Protein AF-A0A937V3H4-F1 (afdb_monomer)

Mean predicted aligned error: 6.27 Å

Solvent-accessible surface area (backbone atoms only — not comparable to full-atom values): 10003 Å² total; per-residue (Å²): 139,82,87,80,77,74,79,75,82,76,83,75,80,85,79,81,88,72,91,58,91,84,68,76,91,74,89,87,78,87,79,86,57,47,31,75,80,44,54,35,78,92,64,44,39,62,42,43,77,87,47,82,52,30,62,32,66,54,88,86,27,38,41,32,33,20,42,43,36,42,40,43,32,39,31,35,79,86,82,63,49,26,45,74,41,85,49,76,56,31,71,97,61,35,23,63,40,40,77,92,75,70,42,54,89,48,47,62,32,28,48,44,51,46,56,43,85,47,98,87,44,44,34,38,38,34,30,26,65,52,86,44,81,90,17,24,31,33,42,41,29,40,66,90,45,64,84,66,65,41,79,39,85,35,56,70,58,55,52,51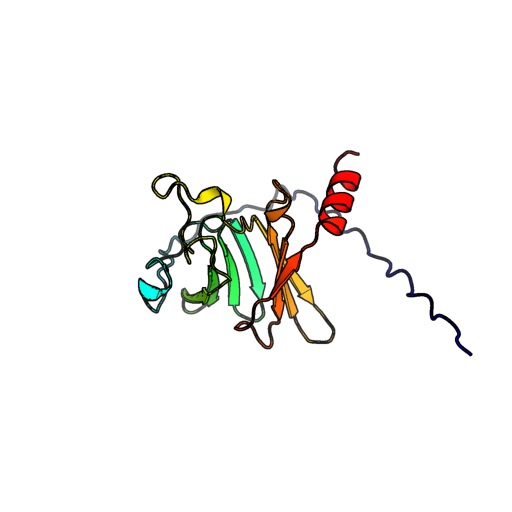,51,51,64,66,71,75,112

Sequence (167 aa):
MMGGKALSEATVSIIQAKRDPALKAIVQKRISLFYSQGADLSNDRPAHVRAGSSLSWLGDKLALVQDDANFLVFIDPDSLTVEAITLAAGEAGARQFDDLRGNKRFKLDLEACTTVPTPNGDLFLAFGSGSMAQREQILMVQASDPTTPTLKQASALYAQLRAYTSL

pLDDT: mean 90.67, std 13.51, range [36.31, 98.44]

Secondary structure (DSSP, 8-state):
-----PPP------------TT-----------B-TT--BGGGTB-SB---EEEEEEETTEEEEEESSBSEEEEE-TTT--EEEEE----GGG--B--TTTT-GGGS--EEEEEEEEETTEEEEEEEE--SSGGG-EEEEEETTEEEEEEEEE-HHHHHHHHHHH--

Foldseek 3Di:
DDDDDPDPPDPDDDDDDDDDPPDDDDCPDDDFAAAPVAADVVQQRHRGQDAWQEWEDQDQWIWTDGQFFQWIWTARPPVRHIHTQGHQAFPPSHGGHDVVVVRSVRTLRFHYWYWDADPQGIKIWTAFPVPDQSNQKIWIAHSVGNNDIDIDRHVVVVVVVVVVVVD

Radius of gyration: 18.27 Å; Cα contacts (8 Å, |Δi|>4): 299; chains: 1; bounding box: 48×49×46 Å

Nearest PDB structures (foldseek):
  6gc1-assembly4_D  TM=6.175E-01  e=5.758E-02  Homo sapiens
  6gc1-assembly3_C  TM=5.580E-01  e=8.521E-02  Homo sapiens
  6gc1-assembly2_B  TM=5.524E-01  e=9.531E-02  Homo sapiens
  7plb-assembly1_A  TM=3.915E-01  e=7.203E-02  Caulobacter vibrioides CB15
  8f5p-assembly1_E  TM=3.941E-01  e=6.089E-02  Leishmania tarentolae

Structure (mmCIF, N/CA/C/O backbone):
data_AF-A0A937V3H4-F1
#
_entry.id   AF-A0A937V3H4-F1
#
loop_
_atom_site.group_PDB
_atom_site.id
_atom_site.type_symbol
_atom_site.label_atom_id
_atom_site.label_alt_id
_atom_site.label_comp_id
_atom_site.label_asym_id
_atom_site.label_entity_id
_atom_site.label_seq_id
_atom_site.pdbx_PDB_ins_code
_atom_site.Cartn_x
_atom_site.Cartn_y
_atom_site.Cartn_z
_atom_site.occupancy
_atom_site.B_iso_or_equiv
_atom_site.auth_seq_id
_atom_site.auth_comp_id
_atom_site.auth_asym_id
_atom_site.auth_atom_id
_atom_site.pdbx_PDB_model_num
ATOM 1 N N . MET A 1 1 ? 30.316 33.697 11.498 1.00 40.19 1 MET A N 1
ATOM 2 C CA . MET A 1 1 ? 29.225 33.104 10.685 1.00 40.19 1 MET A CA 1
ATOM 3 C C . MET A 1 1 ? 29.797 31.854 10.030 1.00 40.19 1 MET A C 1
ATOM 5 O O . MET A 1 1 ? 30.861 31.984 9.458 1.00 40.19 1 MET A O 1
ATOM 9 N N . MET A 1 2 ? 29.270 30.634 10.125 1.00 38.22 2 MET A N 1
ATOM 10 C CA . MET A 1 2 ? 27.972 30.114 10.561 1.00 38.22 2 MET A CA 1
ATOM 11 C C . MET A 1 2 ? 28.181 29.025 11.628 1.00 38.22 2 MET A C 1
ATOM 13 O O . MET A 1 2 ? 29.031 28.156 11.463 1.00 38.22 2 MET A O 1
ATOM 17 N N . GLY A 1 3 ? 27.409 29.073 12.716 1.00 36.31 3 GLY A N 1
ATOM 18 C CA . GLY A 1 3 ? 27.343 27.986 13.691 1.00 36.31 3 GLY A CA 1
ATOM 19 C C . GLY A 1 3 ? 26.441 26.877 13.160 1.00 36.31 3 GLY A C 1
ATOM 20 O O . GLY A 1 3 ? 25.245 27.097 12.976 1.00 36.31 3 GLY A O 1
ATOM 21 N N . GLY A 1 4 ? 27.018 25.705 12.896 1.00 40.59 4 GLY A N 1
ATOM 22 C CA . GLY A 1 4 ? 26.261 24.492 12.605 1.00 40.59 4 GLY A CA 1
ATOM 23 C C . GLY A 1 4 ? 25.463 24.093 13.841 1.00 40.59 4 GLY A C 1
ATOM 24 O O . GLY A 1 4 ? 26.035 23.758 14.876 1.00 40.59 4 GLY A O 1
ATOM 25 N N . LYS A 1 5 ? 24.135 24.169 13.754 1.00 43.88 5 LYS A N 1
ATOM 26 C CA . LYS A 1 5 ? 23.243 23.644 14.786 1.00 43.88 5 LYS A CA 1
ATOM 27 C C . LYS A 1 5 ? 23.326 22.120 14.699 1.00 43.88 5 LYS A C 1
ATOM 29 O O . LYS A 1 5 ? 22.840 21.541 13.730 1.00 43.88 5 LYS A O 1
ATOM 34 N N . ALA A 1 6 ? 23.991 21.491 15.665 1.00 45.09 6 ALA A N 1
ATOM 35 C CA . ALA A 1 6 ? 23.949 20.044 15.824 1.00 45.09 6 ALA A CA 1
ATOM 36 C C . ALA A 1 6 ? 22.478 19.621 15.933 1.00 45.09 6 ALA A C 1
ATOM 38 O O . ALA A 1 6 ? 21.734 20.161 16.757 1.00 45.09 6 ALA A O 1
ATOM 39 N N . LEU A 1 7 ? 22.047 18.711 15.060 1.00 46.38 7 LEU A N 1
ATOM 40 C CA . LEU A 1 7 ? 20.763 18.040 15.211 1.00 46.38 7 LEU A CA 1
ATOM 41 C C . LEU A 1 7 ? 20.831 17.291 16.544 1.00 46.38 7 LEU A C 1
ATOM 43 O O . LEU A 1 7 ? 21.713 16.456 16.730 1.00 46.38 7 LEU A O 1
ATOM 47 N N . SER A 1 8 ? 19.964 17.646 17.491 1.00 50.56 8 SER A N 1
ATOM 48 C CA . SER A 1 8 ? 19.846 16.919 18.752 1.00 50.56 8 SER A CA 1
ATOM 49 C C . SER A 1 8 ? 19.525 15.462 18.438 1.00 50.56 8 SER A C 1
ATOM 51 O O . SER A 1 8 ? 18.559 15.208 17.714 1.00 50.56 8 SER A O 1
ATOM 53 N N . GLU A 1 9 ? 20.309 14.525 18.970 1.00 55.75 9 GLU A N 1
ATOM 54 C CA . GLU A 1 9 ? 19.984 13.101 18.914 1.00 55.75 9 GLU A CA 1
ATOM 55 C C . GLU A 1 9 ? 18.597 12.905 19.526 1.00 55.75 9 GLU A C 1
ATOM 57 O O . GLU A 1 9 ? 18.388 13.109 20.723 1.00 55.75 9 GLU A O 1
ATOM 62 N N . ALA A 1 10 ? 17.617 12.582 18.685 1.00 60.78 10 ALA A N 1
ATOM 63 C CA . ALA A 1 10 ? 16.308 12.196 19.167 1.00 60.78 10 ALA A CA 1
ATOM 64 C C . ALA A 1 10 ? 16.479 10.872 19.912 1.00 60.78 10 ALA A C 1
ATOM 66 O O . ALA A 1 10 ? 16.825 9.853 19.313 1.00 60.78 10 ALA A O 1
ATOM 67 N N . THR A 1 11 ? 16.264 10.884 21.224 1.00 55.00 11 THR A N 1
ATOM 68 C CA . THR A 1 11 ? 16.245 9.668 22.032 1.00 55.00 11 THR A CA 1
ATOM 69 C C . THR A 1 11 ? 15.012 8.864 21.638 1.00 55.00 11 THR A C 1
ATOM 71 O O . THR A 1 11 ? 13.890 9.179 22.033 1.00 55.00 11 THR A O 1
ATOM 74 N N . VAL A 1 12 ? 15.204 7.839 20.811 1.00 63.09 12 VAL A N 1
ATOM 75 C CA . VAL A 1 12 ? 14.138 6.899 20.463 1.00 63.09 12 VAL A CA 1
ATOM 76 C C . VAL A 1 12 ? 14.049 5.868 21.581 1.00 63.09 12 VAL A C 1
ATOM 78 O O . VAL A 1 12 ? 14.953 5.054 21.762 1.00 63.09 12 VAL A O 1
ATOM 81 N N . SER A 1 13 ? 12.961 5.899 22.348 1.00 69.31 13 SER A N 1
ATOM 82 C CA . SER A 1 13 ? 12.664 4.837 23.309 1.00 69.31 13 SER A CA 1
ATOM 83 C C . SER A 1 13 ? 12.430 3.531 22.556 1.00 69.31 13 SER A C 1
ATOM 85 O O . SER A 1 13 ? 11.504 3.430 21.751 1.00 69.31 13 SER A O 1
ATOM 87 N N . ILE A 1 14 ? 13.255 2.519 22.825 1.00 74.69 14 ILE A N 1
ATOM 88 C CA . ILE A 1 14 ? 13.049 1.181 22.269 1.00 74.69 14 ILE A CA 1
ATOM 89 C C . ILE A 1 14 ? 11.807 0.582 22.931 1.00 74.69 14 ILE A C 1
ATOM 91 O O . ILE A 1 14 ? 11.793 0.305 24.130 1.00 74.69 14 ILE A O 1
ATOM 95 N N . ILE A 1 15 ? 10.760 0.371 22.137 1.00 79.69 15 ILE A N 1
ATOM 96 C CA . ILE A 1 15 ? 9.568 -0.358 22.565 1.00 79.69 15 ILE A CA 1
ATOM 97 C C . ILE A 1 15 ? 9.817 -1.838 22.298 1.00 79.69 15 ILE A C 1
ATOM 99 O O . ILE A 1 15 ? 9.935 -2.262 21.150 1.00 79.69 15 ILE A O 1
ATOM 103 N N . GLN A 1 16 ? 9.875 -2.639 23.360 1.00 81.00 16 GLN A N 1
ATOM 104 C CA . GLN A 1 16 ? 9.944 -4.089 23.233 1.00 81.00 16 GLN A CA 1
ATOM 105 C C . GLN A 1 16 ? 8.532 -4.677 23.273 1.00 81.00 16 GLN A C 1
ATOM 107 O O . GLN A 1 16 ? 7.922 -4.793 24.338 1.00 81.00 16 GLN A O 1
ATOM 112 N N . ALA A 1 17 ? 8.020 -5.080 22.111 1.00 85.50 17 ALA A N 1
ATOM 113 C CA . ALA A 1 17 ? 6.801 -5.873 22.042 1.00 85.50 17 ALA A CA 1
ATOM 114 C C . ALA A 1 17 ? 7.046 -7.262 22.659 1.00 85.50 17 ALA A C 1
ATOM 116 O O . ALA A 1 17 ? 8.060 -7.909 22.390 1.00 85.50 17 ALA A O 1
ATOM 117 N N . LYS A 1 18 ? 6.114 -7.732 23.493 1.00 89.19 18 LYS A N 1
ATOM 118 C CA . LYS A 1 18 ? 6.135 -9.080 24.076 1.00 89.19 18 LYS A CA 1
ATOM 119 C C . LYS A 1 18 ? 4.881 -9.829 23.651 1.00 89.19 18 LYS A C 1
ATOM 121 O O . LYS A 1 18 ? 3.805 -9.241 23.576 1.00 89.19 18 LYS A O 1
ATOM 126 N N . ARG A 1 19 ? 5.018 -11.131 23.387 1.00 88.75 19 ARG A N 1
ATOM 127 C CA . ARG A 1 19 ? 3.866 -11.994 23.114 1.00 88.75 19 ARG A CA 1
ATOM 128 C C . ARG A 1 19 ? 3.019 -12.100 24.376 1.00 88.75 19 ARG A C 1
ATOM 130 O O . ARG A 1 19 ? 3.489 -12.624 25.382 1.00 88.75 19 ARG A O 1
ATOM 137 N N . ASP A 1 20 ? 1.774 -11.662 24.286 1.00 94.12 20 ASP A N 1
ATOM 138 C CA . ASP A 1 20 ? 0.768 -11.925 25.305 1.00 94.12 20 ASP A CA 1
ATOM 139 C C . ASP A 1 20 ? 0.006 -13.214 24.934 1.00 94.12 20 ASP A C 1
ATOM 141 O O . ASP A 1 20 ? -0.671 -13.244 23.901 1.00 94.12 20 ASP A O 1
ATOM 145 N N . PRO A 1 21 ? 0.121 -14.305 25.717 1.00 93.94 21 PRO A N 1
ATOM 146 C CA . PRO A 1 21 ? -0.578 -15.556 25.431 1.00 93.94 21 PRO A CA 1
ATOM 147 C C . PRO A 1 21 ? -2.105 -15.455 25.582 1.00 93.94 21 PRO A C 1
ATOM 149 O O . PRO A 1 21 ? -2.811 -16.353 25.119 1.00 93.94 21 PRO A O 1
ATOM 152 N N . ALA A 1 22 ? -2.626 -14.399 26.216 1.00 94.50 22 ALA A N 1
ATOM 153 C CA . ALA A 1 22 ? -4.059 -14.160 26.343 1.00 94.50 22 ALA A CA 1
ATOM 154 C C . ALA A 1 22 ? -4.672 -13.534 25.080 1.00 94.50 22 ALA A C 1
ATOM 156 O O . ALA A 1 22 ? -5.874 -13.694 24.849 1.00 94.50 22 ALA A O 1
ATOM 157 N N . LEU A 1 23 ? -3.871 -12.866 24.239 1.00 94.38 23 LEU A N 1
ATOM 158 C CA . LEU A 1 23 ? -4.350 -12.297 22.982 1.00 94.38 23 LEU A CA 1
ATOM 159 C C . LEU A 1 23 ? -4.657 -13.402 21.969 1.00 94.38 23 LEU A C 1
ATOM 161 O O . LEU A 1 23 ? -3.830 -14.267 21.670 1.00 94.38 23 LEU A O 1
ATOM 165 N N . LYS A 1 24 ? -5.865 -13.347 21.406 1.00 93.50 24 LYS A N 1
ATOM 166 C CA . LYS A 1 24 ? -6.341 -14.276 20.380 1.00 93.50 24 LYS A CA 1
ATOM 167 C C . LYS A 1 24 ? -6.872 -13.490 19.192 1.00 93.50 24 LYS A C 1
ATOM 169 O O . LYS A 1 24 ? -7.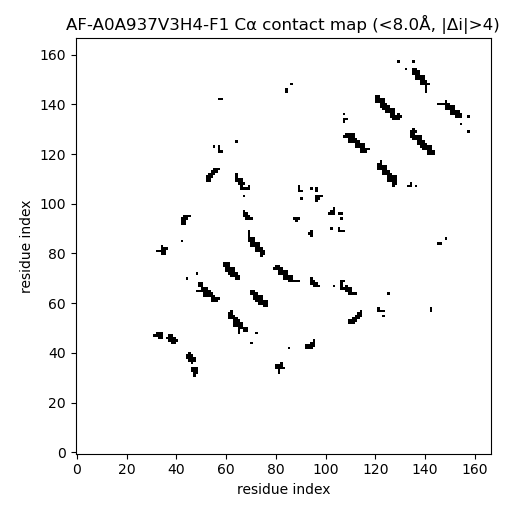701 -12.601 19.361 1.00 93.50 24 LYS A O 1
ATOM 174 N N . ALA A 1 25 ? -6.438 -13.864 17.994 1.00 91.06 25 ALA A N 1
ATOM 175 C CA . ALA A 1 25 ? -7.062 -13.422 16.756 1.00 91.06 25 ALA A CA 1
ATOM 176 C C . ALA A 1 25 ? -8.142 -14.437 16.366 1.00 91.06 25 ALA A C 1
ATOM 178 O O . ALA A 1 25 ? -7.856 -15.625 16.213 1.00 91.06 25 ALA A O 1
ATOM 179 N N . ILE A 1 26 ? -9.382 -13.976 16.219 1.00 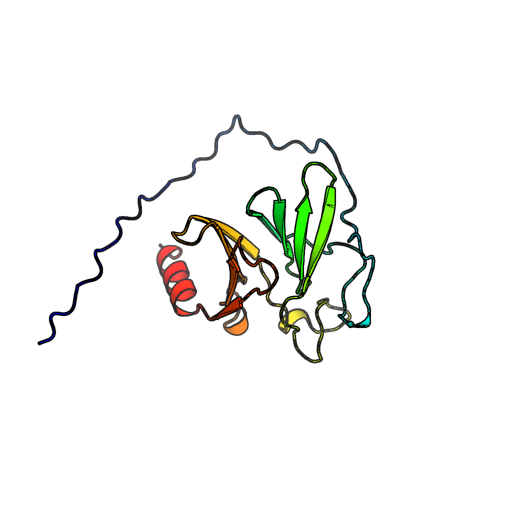94.69 26 ILE A N 1
ATOM 180 C CA . ILE A 1 26 ? -10.500 -14.786 15.731 1.00 94.69 26 ILE A CA 1
ATOM 181 C C . ILE A 1 26 ? -11.081 -14.135 14.482 1.00 94.69 26 ILE A C 1
ATOM 183 O O . ILE A 1 26 ? -11.275 -12.923 14.428 1.00 94.69 26 ILE A O 1
ATOM 187 N N . VAL A 1 27 ? -11.369 -14.944 13.464 1.00 94.31 27 VAL A N 1
ATOM 188 C CA . VAL A 1 27 ? -12.044 -14.454 12.262 1.00 94.31 27 VAL A CA 1
ATOM 189 C C . VAL A 1 27 ? -13.527 -14.308 12.579 1.00 94.31 27 VAL A C 1
ATOM 191 O O . VAL A 1 27 ? -14.227 -15.307 12.711 1.00 94.31 27 VAL A O 1
ATOM 194 N N . GLN A 1 28 ? -14.003 -13.070 12.700 1.00 93.88 28 GLN A N 1
ATOM 195 C CA . GLN A 1 28 ? -15.421 -12.789 12.951 1.00 93.88 28 GLN A CA 1
ATOM 196 C C . GLN A 1 28 ? -16.245 -12.713 11.663 1.00 93.88 28 GLN A C 1
ATOM 198 O O . GLN A 1 28 ? -17.406 -13.111 11.638 1.00 93.88 28 GLN A O 1
ATOM 203 N N . LYS A 1 29 ? -15.649 -12.203 10.582 1.00 91.25 29 LYS A N 1
ATOM 204 C CA . LYS A 1 29 ? -16.317 -11.987 9.297 1.00 91.25 29 LYS A CA 1
ATOM 205 C C . LYS A 1 29 ? -15.307 -12.105 8.159 1.00 91.25 29 LYS A C 1
ATOM 207 O O . LYS A 1 29 ? -14.126 -11.821 8.341 1.00 91.25 29 LYS A O 1
ATOM 212 N N . ARG A 1 30 ? -15.778 -12.529 6.986 1.00 93.75 30 ARG A N 1
ATOM 213 C CA . ARG A 1 30 ? -15.019 -12.526 5.728 1.00 93.75 30 ARG A CA 1
ATOM 214 C C . ARG A 1 30 ? -15.822 -11.773 4.685 1.00 93.75 30 ARG A C 1
ATOM 216 O O . ARG A 1 30 ? -17.022 -12.002 4.560 1.00 93.75 30 ARG A O 1
ATOM 223 N N . ILE A 1 31 ? -15.164 -10.866 3.978 1.00 92.12 31 ILE A N 1
ATOM 224 C CA . ILE A 1 31 ? -15.791 -9.980 2.999 1.00 92.12 31 ILE A CA 1
ATOM 225 C C . ILE A 1 31 ? -14.853 -9.885 1.809 1.00 92.12 31 ILE A C 1
ATOM 227 O O . ILE A 1 31 ? -13.638 -9.802 1.984 1.00 92.12 31 ILE A O 1
ATOM 231 N N . SER A 1 32 ? -15.416 -9.919 0.609 1.00 94.94 32 SER A N 1
ATOM 232 C CA . SER A 1 32 ? -14.655 -9.677 -0.609 1.00 94.94 32 SER A C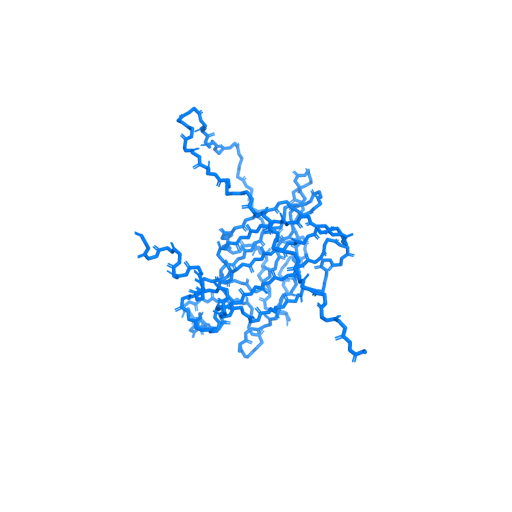A 1
ATOM 233 C C . SER A 1 32 ? -14.337 -8.189 -0.733 1.00 94.94 32 SER A C 1
ATOM 235 O O . SER A 1 32 ? -15.244 -7.361 -0.726 1.00 94.94 32 SER A O 1
ATOM 237 N N . LEU A 1 33 ? -13.055 -7.855 -0.877 1.00 96.50 33 LEU A N 1
ATOM 238 C CA . LEU A 1 33 ? -12.582 -6.479 -1.033 1.00 96.50 33 LEU A CA 1
ATOM 239 C C . LEU A 1 33 ? -12.609 -6.061 -2.512 1.00 96.50 33 LEU A C 1
ATOM 241 O O . LEU A 1 33 ? -11.568 -5.932 -3.159 1.00 96.50 33 LEU A O 1
ATOM 245 N N . PHE A 1 34 ? -13.811 -5.904 -3.066 1.00 98.19 34 PHE A N 1
ATOM 246 C CA . PHE A 1 34 ? -13.996 -5.339 -4.404 1.00 98.19 34 PHE A CA 1
ATOM 247 C C . PHE A 1 34 ? -13.823 -3.827 -4.364 1.00 98.19 34 PHE A C 1
ATOM 249 O O . PHE A 1 34 ? -14.427 -3.165 -3.525 1.00 98.19 34 PHE A O 1
ATOM 256 N N . TYR A 1 35 ? -13.045 -3.281 -5.297 1.00 98.12 35 TYR A N 1
ATOM 257 C CA . TYR A 1 35 ? -12.960 -1.835 -5.446 1.00 98.12 35 TYR A CA 1
ATOM 258 C C . TYR A 1 35 ? -14.315 -1.279 -5.868 1.00 98.12 35 TYR A C 1
ATOM 260 O O . TYR A 1 35 ? -14.959 -1.804 -6.778 1.00 98.12 35 TYR A O 1
ATOM 268 N N . SER A 1 36 ? -14.702 -0.165 -5.262 1.00 97.19 36 SER A N 1
ATOM 269 C CA . SER A 1 36 ? -15.989 0.491 -5.508 1.00 97.19 36 SER A CA 1
ATOM 270 C C . SER A 1 36 ? -16.141 0.935 -6.966 1.00 97.19 36 SER A C 1
ATOM 272 O O . SER A 1 36 ? -17.239 0.959 -7.510 1.00 97.19 36 SER A O 1
ATOM 274 N N . GLN A 1 37 ? -15.019 1.231 -7.626 1.00 95.31 37 GLN A N 1
ATOM 275 C CA . GLN A 1 37 ? -14.948 1.628 -9.031 1.00 95.31 37 GLN A CA 1
ATOM 276 C C . GLN A 1 37 ? -14.852 0.429 -9.999 1.00 95.31 37 GLN A C 1
ATOM 278 O O . GLN A 1 37 ? -14.650 0.631 -11.193 1.00 95.31 37 GLN A O 1
ATOM 283 N N . GLY A 1 38 ? -14.930 -0.819 -9.518 1.00 97.50 38 GLY A N 1
ATOM 284 C CA . GLY A 1 38 ? -14.744 -2.017 -10.346 1.00 97.50 38 GLY A CA 1
ATOM 285 C C . GLY A 1 38 ? -13.323 -2.138 -10.905 1.00 97.50 38 GLY A C 1
ATOM 286 O O . GLY A 1 38 ? -12.396 -1.547 -10.361 1.00 97.50 38 GLY A O 1
ATOM 287 N N . ALA A 1 39 ? -13.125 -2.913 -11.975 1.00 97.94 39 ALA A N 1
ATOM 288 C CA . ALA A 1 39 ? -11.833 -2.990 -12.670 1.00 97.94 39 ALA A CA 1
ATOM 289 C C . ALA A 1 39 ? -11.568 -1.738 -13.521 1.00 97.94 39 ALA A C 1
ATOM 291 O O . ALA A 1 39 ? -12.501 -1.105 -14.006 1.00 97.94 39 ALA A O 1
ATOM 292 N N . ASP A 1 40 ? -10.295 -1.429 -13.765 1.00 97.69 40 ASP A N 1
ATOM 293 C CA . ASP A 1 40 ? -9.884 -0.399 -14.721 1.00 97.69 40 ASP A CA 1
ATOM 294 C C . ASP A 1 40 ? -8.726 -0.913 -15.580 1.00 97.69 40 ASP A C 1
ATOM 296 O O . ASP A 1 40 ? -7.563 -0.913 -15.175 1.00 97.69 40 ASP A O 1
ATOM 300 N N . LEU A 1 41 ? -9.068 -1.352 -16.792 1.00 96.00 41 LEU A N 1
ATOM 301 C CA . LEU A 1 41 ? -8.114 -1.905 -17.751 1.00 96.00 41 LEU A CA 1
ATOM 302 C C . LEU A 1 41 ? -7.094 -0.866 -18.228 1.00 96.00 41 LEU A C 1
ATOM 304 O O . LEU A 1 41 ? -5.966 -1.237 -18.534 1.00 96.00 41 LEU A O 1
ATOM 308 N N . SER A 1 42 ? -7.458 0.421 -18.264 1.00 95.81 42 SER A N 1
ATOM 309 C CA . SER A 1 42 ? -6.558 1.480 -18.739 1.00 95.81 42 SER A CA 1
ATOM 310 C C . SER A 1 42 ? -5.394 1.732 -17.778 1.00 95.81 42 SER A C 1
ATOM 312 O O . SER A 1 42 ? -4.310 2.122 -18.203 1.00 95.81 42 SER A O 1
ATOM 314 N N . ASN A 1 43 ? -5.601 1.440 -16.491 1.00 96.06 43 ASN A N 1
ATOM 315 C CA . ASN A 1 43 ? -4.588 1.546 -15.444 1.00 96.06 43 ASN A CA 1
ATOM 316 C C . ASN A 1 43 ? -4.020 0.191 -14.998 1.00 96.06 43 ASN A C 1
ATOM 318 O O . ASN A 1 43 ? -3.235 0.160 -14.048 1.00 96.06 43 ASN A O 1
ATOM 322 N N . ASP A 1 44 ? -4.398 -0.912 -15.657 1.00 97.38 44 ASP A N 1
ATOM 323 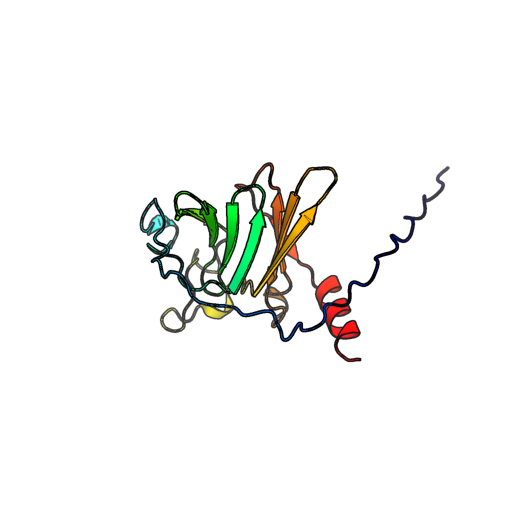C CA . ASP A 1 44 ? -4.079 -2.283 -15.236 1.00 97.38 44 ASP A CA 1
ATOM 324 C C . ASP A 1 44 ? -4.524 -2.566 -13.785 1.00 97.38 44 ASP A C 1
ATOM 326 O O . ASP A 1 44 ? -3.835 -3.251 -13.030 1.00 97.38 44 ASP A O 1
ATOM 330 N N . ARG A 1 45 ? -5.684 -2.032 -13.372 1.00 97.25 45 ARG A N 1
ATOM 331 C CA . ARG A 1 45 ? -6.271 -2.254 -12.043 1.00 97.25 45 ARG A CA 1
ATOM 332 C C . ARG A 1 45 ? -7.281 -3.409 -12.072 1.00 97.25 45 ARG A C 1
ATOM 334 O O . ARG A 1 45 ? -8.243 -3.352 -12.845 1.00 97.25 45 ARG A O 1
ATOM 341 N N . PRO A 1 46 ? -7.126 -4.434 -11.215 1.00 97.00 46 PRO A N 1
ATOM 342 C CA . PRO A 1 46 ? -8.100 -5.519 -11.090 1.00 97.00 46 PRO A CA 1
ATOM 343 C C . PRO A 1 46 ? -9.401 -5.025 -10.437 1.00 97.00 46 PRO A C 1
ATOM 345 O O . PRO A 1 46 ? -9.458 -3.926 -9.893 1.00 97.00 46 PRO A O 1
ATOM 348 N N . ALA A 1 47 ? -10.460 -5.842 -10.457 1.00 97.88 47 ALA A N 1
ATOM 349 C CA . ALA A 1 47 ? -11.735 -5.499 -9.809 1.00 97.88 47 ALA A CA 1
ATOM 350 C C . ALA A 1 47 ? -11.690 -5.558 -8.269 1.00 97.88 47 ALA A C 1
ATOM 352 O O . ALA A 1 47 ? -12.578 -5.027 -7.608 1.00 97.88 47 ALA A O 1
ATOM 353 N N . HIS A 1 48 ? -10.694 -6.232 -7.697 1.00 97.44 48 HIS A N 1
ATOM 354 C CA . HIS A 1 48 ? -10.572 -6.486 -6.263 1.00 97.44 48 HIS A CA 1
ATOM 355 C C . HIS A 1 48 ? -9.116 -6.419 -5.809 1.00 97.44 48 HIS A C 1
ATOM 357 O O . HIS A 1 48 ? -8.202 -6.573 -6.621 1.00 97.44 48 HIS A O 1
ATOM 363 N N . VAL A 1 49 ? -8.927 -6.229 -4.504 1.00 97.25 49 VAL A N 1
ATOM 364 C CA . VAL A 1 49 ? -7.632 -6.365 -3.822 1.00 97.25 49 VAL A CA 1
ATOM 365 C C . VAL A 1 49 ? -7.107 -7.783 -4.031 1.00 97.25 49 VAL A C 1
ATOM 367 O O . VAL A 1 49 ? -7.811 -8.741 -3.714 1.00 97.25 49 VAL A O 1
ATOM 370 N N . ARG A 1 50 ? -5.893 -7.926 -4.564 1.00 94.44 50 ARG A N 1
ATOM 371 C CA . ARG A 1 50 ? -5.338 -9.229 -4.961 1.00 94.44 50 ARG A CA 1
ATOM 372 C C . ARG A 1 50 ? -4.634 -9.942 -3.812 1.00 94.44 50 ARG A C 1
ATOM 374 O O . ARG A 1 50 ? -4.945 -11.099 -3.537 1.00 94.44 50 ARG A O 1
ATOM 381 N N . ALA A 1 51 ? -3.748 -9.240 -3.113 1.00 91.25 51 ALA A N 1
ATOM 382 C CA . ALA A 1 51 ? -2.990 -9.780 -1.992 1.00 91.25 51 ALA A CA 1
ATOM 383 C C . ALA A 1 51 ? -2.655 -8.663 -1.000 1.00 91.25 51 ALA A C 1
ATOM 385 O O . ALA A 1 51 ? -2.011 -7.694 -1.369 1.00 91.25 51 ALA A O 1
ATOM 386 N N . GLY A 1 52 ? -3.129 -8.757 0.246 1.00 90.62 52 GLY A N 1
ATOM 387 C CA . GLY A 1 52 ? -2.841 -7.760 1.281 1.00 90.62 52 GLY A CA 1
ATOM 388 C C . GLY A 1 52 ? -1.655 -8.175 2.144 1.00 90.62 52 GLY A C 1
ATOM 389 O O . GLY A 1 52 ? -1.784 -9.123 2.917 1.00 90.62 52 GLY A O 1
ATOM 390 N N . SER A 1 53 ? -0.538 -7.457 2.040 1.00 94.56 53 SER A N 1
ATOM 391 C CA . SER A 1 53 ? 0.696 -7.782 2.772 1.00 94.56 53 SER A CA 1
ATOM 392 C C . SER A 1 53 ? 0.751 -7.133 4.150 1.00 94.56 53 SER A C 1
ATOM 394 O O . SER A 1 53 ? 1.167 -7.752 5.126 1.00 94.56 53 SER A O 1
ATOM 396 N N . SER A 1 54 ? 0.302 -5.881 4.257 1.00 96.62 54 SER A N 1
ATOM 397 C CA . SER A 1 54 ? 0.306 -5.131 5.514 1.00 96.62 54 SER A CA 1
ATOM 398 C C . SER A 1 54 ? -0.764 -4.040 5.498 1.00 96.62 54 SER A C 1
ATOM 400 O O . SER A 1 54 ? -1.185 -3.595 4.427 1.00 96.62 54 SER A O 1
ATOM 402 N N . LEU A 1 55 ? -1.227 -3.631 6.682 1.00 97.12 55 LEU A N 1
ATOM 403 C CA . LEU A 1 55 ? -2.214 -2.565 6.846 1.00 97.12 55 LEU A CA 1
ATOM 404 C C . LEU A 1 55 ? -1.953 -1.740 8.109 1.00 97.12 55 LEU A C 1
ATOM 406 O O . LEU A 1 55 ? -1.459 -2.261 9.109 1.00 97.12 55 LEU A O 1
ATOM 410 N N . SER A 1 56 ? -2.321 -0.463 8.067 1.00 97.81 56 SER A N 1
ATOM 411 C CA . SER A 1 56 ? -2.256 0.466 9.199 1.00 97.81 56 SER A CA 1
ATOM 412 C C . SER A 1 56 ? -3.398 1.478 9.114 1.00 97.81 56 SER A C 1
ATOM 414 O O . SER A 1 56 ? -3.929 1.738 8.035 1.00 97.81 56 SER A O 1
ATOM 416 N N . TRP A 1 57 ? -3.772 2.068 10.245 1.00 97.50 57 TRP A N 1
ATOM 417 C CA . TRP A 1 57 ? -4.702 3.196 10.273 1.00 97.50 57 TRP A CA 1
ATOM 418 C C . TRP A 1 57 ? -4.066 4.434 9.646 1.00 97.50 57 TRP A C 1
ATOM 420 O O . TRP A 1 57 ? -2.935 4.771 9.984 1.00 97.50 57 TRP A O 1
ATOM 430 N N . LEU A 1 58 ? -4.783 5.138 8.776 1.00 96.25 58 LEU A N 1
ATOM 431 C CA . LEU A 1 58 ? -4.432 6.480 8.316 1.00 96.25 58 LEU A CA 1
ATOM 432 C C . LEU A 1 58 ? -5.679 7.355 8.429 1.00 96.25 58 LEU A C 1
ATOM 434 O O . LEU A 1 58 ? -6.594 7.246 7.613 1.00 96.25 58 LEU A O 1
ATOM 438 N N . GLY A 1 59 ? -5.725 8.187 9.470 1.00 93.12 59 GLY A N 1
ATOM 439 C CA . GLY A 1 59 ? -6.966 8.844 9.868 1.00 93.12 59 GLY A CA 1
ATOM 440 C C . GLY A 1 59 ? -8.021 7.818 10.293 1.00 93.12 59 GLY A C 1
ATOM 441 O O . GLY A 1 59 ? -7.768 6.971 11.146 1.00 93.12 59 GLY A O 1
ATOM 442 N N . ASP A 1 60 ? -9.199 7.896 9.685 1.00 94.56 60 ASP A N 1
ATOM 443 C CA . ASP A 1 60 ? -10.366 7.043 9.932 1.00 94.56 60 ASP A CA 1
ATOM 444 C C . ASP A 1 60 ? -10.454 5.821 9.001 1.00 94.56 60 ASP A C 1
ATOM 446 O O . ASP A 1 60 ? -11.368 5.008 9.131 1.00 94.56 60 ASP A O 1
ATOM 450 N N . LYS A 1 61 ? -9.499 5.654 8.077 1.00 97.25 61 LYS A N 1
ATOM 451 C CA . LYS A 1 61 ? -9.456 4.533 7.130 1.00 97.25 61 LYS A CA 1
ATOM 452 C C . LYS A 1 61 ? -8.297 3.587 7.424 1.00 97.25 61 LYS A C 1
ATOM 454 O O . LYS A 1 61 ? -7.260 3.971 7.966 1.00 97.25 61 LYS A O 1
ATOM 459 N N . LEU A 1 62 ? -8.440 2.339 6.990 1.00 97.75 62 LEU A N 1
ATOM 460 C CA . LEU A 1 62 ? -7.33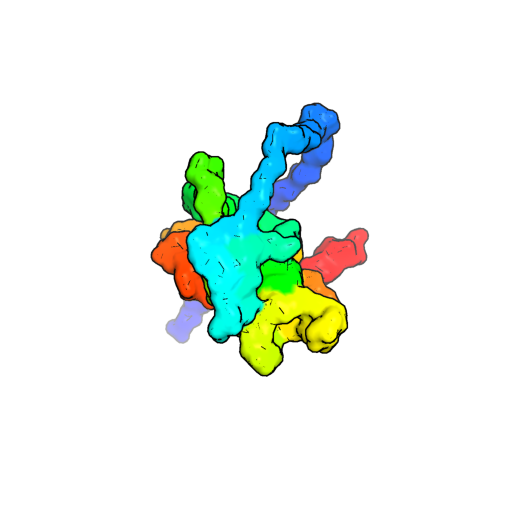1 1.393 6.909 1.00 97.75 62 LEU A CA 1
ATOM 461 C C . LEU A 1 62 ? -6.636 1.545 5.555 1.00 97.75 62 LEU A C 1
ATOM 463 O O . LEU A 1 62 ? -7.255 1.348 4.511 1.00 97.75 62 LEU A O 1
ATOM 467 N N . ALA A 1 63 ? -5.347 1.867 5.583 1.00 98.25 63 ALA A N 1
ATOM 468 C CA . ALA A 1 63 ? -4.466 1.851 4.427 1.00 98.25 63 ALA A CA 1
ATOM 469 C C . ALA A 1 63 ? -3.798 0.472 4.328 1.00 98.25 63 ALA A C 1
ATOM 471 O O . ALA A 1 63 ? -3.138 0.038 5.271 1.00 98.25 63 ALA A O 1
ATOM 472 N N . LEU A 1 64 ? -3.973 -0.217 3.202 1.00 98.06 64 LEU A N 1
ATOM 473 C CA . LEU A 1 64 ? -3.475 -1.568 2.948 1.00 98.06 64 LEU A CA 1
ATOM 474 C C . LEU A 1 64 ? -2.590 -1.584 1.703 1.00 98.06 64 LEU A C 1
ATOM 476 O O . LEU A 1 64 ? -2.969 -1.081 0.643 1.00 98.06 64 LEU A O 1
ATOM 480 N N . VAL A 1 65 ? -1.418 -2.201 1.824 1.00 97.69 65 VAL A N 1
ATOM 481 C CA . VAL A 1 65 ? -0.489 -2.413 0.707 1.00 97.69 65 VAL A CA 1
ATOM 482 C C . VAL A 1 65 ? -0.557 -3.836 0.183 1.00 97.69 65 VAL A C 1
ATOM 484 O O . VAL A 1 65 ? -0.915 -4.766 0.909 1.00 97.69 65 VAL A O 1
ATOM 487 N N . GLN A 1 66 ? -0.208 -3.978 -1.092 1.00 96.06 66 GLN A N 1
ATOM 488 C CA . GLN A 1 66 ? -0.228 -5.241 -1.813 1.00 96.06 66 GLN A CA 1
ATOM 489 C C . GLN A 1 66 ? 1.172 -5.573 -2.331 1.00 96.06 66 GLN A C 1
ATOM 491 O O . GLN A 1 66 ? 1.895 -4.678 -2.777 1.00 96.06 66 GLN A O 1
ATOM 496 N N . ASP A 1 67 ? 1.554 -6.849 -2.308 1.00 91.88 67 ASP A N 1
ATOM 497 C CA . ASP A 1 67 ? 2.838 -7.300 -2.852 1.00 91.88 67 ASP A CA 1
ATOM 498 C C . ASP A 1 67 ? 2.785 -7.501 -4.372 1.00 91.88 67 ASP A C 1
ATOM 500 O O . ASP A 1 67 ? 3.810 -7.385 -5.048 1.00 91.88 67 ASP A O 1
ATOM 504 N N . ASP A 1 68 ? 1.616 -7.827 -4.922 1.00 94.31 68 ASP A N 1
ATOM 505 C CA . ASP A 1 68 ? 1.426 -8.237 -6.314 1.00 94.31 68 ASP A CA 1
ATOM 506 C C . ASP A 1 68 ? 0.690 -7.197 -7.176 1.00 94.31 68 ASP A C 1
ATOM 508 O O . ASP A 1 68 ? 0.417 -7.448 -8.358 1.00 94.31 68 ASP A O 1
ATOM 512 N N . ALA A 1 69 ? 0.398 -6.019 -6.613 1.00 96.19 69 ALA A N 1
ATOM 513 C CA . ALA A 1 69 ? -0.218 -4.921 -7.339 1.00 96.19 69 ALA A CA 1
ATOM 514 C C . ALA A 1 69 ? 0.224 -3.529 -6.849 1.00 96.19 69 ALA A C 1
ATOM 516 O O . ALA A 1 69 ? 0.253 -3.246 -5.655 1.00 96.19 69 ALA A O 1
ATOM 517 N N . ASN A 1 70 ? 0.494 -2.611 -7.781 1.00 96.25 70 ASN A N 1
ATOM 518 C CA . ASN A 1 70 ? 0.919 -1.238 -7.481 1.00 96.25 70 ASN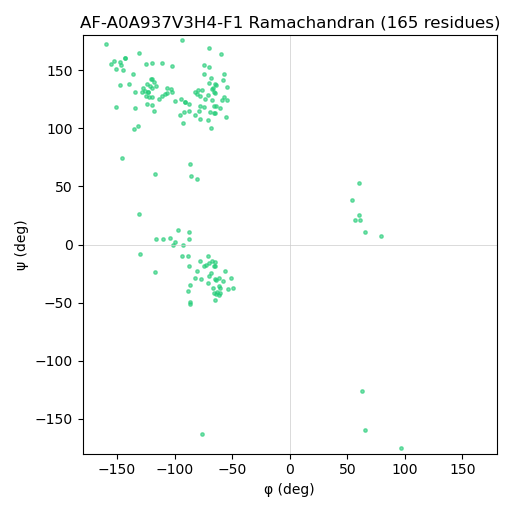 A CA 1
ATOM 519 C C . ASN A 1 70 ? -0.291 -0.309 -7.249 1.00 96.25 70 ASN A C 1
ATOM 521 O O . ASN A 1 70 ? -0.473 0.701 -7.934 1.00 96.25 70 ASN A O 1
ATOM 525 N N . PHE A 1 71 ? -1.113 -0.662 -6.258 1.00 97.19 71 PHE A N 1
ATOM 526 C CA . PHE A 1 71 ? -2.209 0.162 -5.745 1.00 97.19 71 PHE A CA 1
ATOM 527 C C . PHE A 1 71 ? -2.179 0.166 -4.218 1.00 97.19 71 PHE A C 1
ATOM 529 O O . PHE A 1 71 ? -2.130 -0.902 -3.604 1.00 97.19 71 PHE A O 1
ATOM 536 N N . LEU A 1 72 ? -2.258 1.356 -3.621 1.00 97.62 72 LEU A N 1
ATOM 537 C CA . LEU A 1 72 ? -2.559 1.507 -2.200 1.00 97.62 72 LEU A CA 1
ATOM 538 C C . LEU A 1 72 ? -4.073 1.422 -2.022 1.00 97.62 72 LEU A C 1
ATOM 540 O O . LEU A 1 72 ? -4.821 2.082 -2.741 1.00 97.62 72 LEU A O 1
ATOM 544 N N . VAL A 1 73 ? -4.519 0.606 -1.080 1.00 98.12 73 VAL A N 1
ATOM 545 C CA . VAL A 1 73 ? -5.936 0.361 -0.832 1.00 98.12 73 VAL A CA 1
ATOM 546 C C . VAL A 1 73 ? -6.374 1.145 0.393 1.00 98.12 73 VAL A C 1
ATOM 548 O O . VAL A 1 73 ? -5.735 1.049 1.435 1.00 98.12 73 VAL A O 1
ATOM 551 N N . PHE A 1 74 ? -7.479 1.873 0.284 1.00 98.00 74 PHE A N 1
ATOM 552 C CA . PHE A 1 74 ? -8.170 2.448 1.431 1.00 98.00 74 PHE A CA 1
ATOM 553 C C . PHE A 1 74 ? -9.457 1.683 1.696 1.00 98.00 74 PHE A C 1
ATOM 555 O O . PHE A 1 74 ? -10.248 1.460 0.780 1.00 98.00 74 PHE A O 1
ATOM 562 N N . ILE A 1 75 ? -9.654 1.288 2.949 1.00 97.88 75 ILE A N 1
ATOM 563 C CA . ILE A 1 75 ? -10.859 0.614 3.422 1.00 97.88 75 ILE A CA 1
ATOM 564 C C . ILE A 1 75 ? -11.484 1.491 4.500 1.00 97.88 75 ILE A C 1
ATOM 566 O O . ILE A 1 75 ? -10.854 1.771 5.521 1.00 97.88 75 ILE A O 1
ATOM 570 N N . ASP A 1 76 ? -12.721 1.912 4.270 1.00 97.06 76 ASP A N 1
ATOM 571 C CA . ASP A 1 76 ? -13.565 2.492 5.312 1.00 97.06 76 ASP A CA 1
ATOM 572 C C . ASP A 1 76 ? -14.051 1.352 6.232 1.00 97.06 76 ASP A C 1
ATOM 574 O O . ASP A 1 76 ? -14.698 0.422 5.744 1.00 97.06 76 ASP A O 1
ATOM 578 N N . PRO A 1 77 ? -13.723 1.356 7.535 1.00 95.12 77 PRO A N 1
ATOM 579 C CA . PRO A 1 77 ? -14.084 0.268 8.444 1.00 95.12 77 PRO A CA 1
ATOM 580 C C . PRO A 1 77 ? -15.594 0.166 8.716 1.00 95.12 77 PRO A C 1
ATOM 582 O O . PRO A 1 77 ? -16.066 -0.924 9.047 1.00 95.12 77 PRO A O 1
ATOM 585 N N . ASP A 1 78 ? -16.343 1.261 8.563 1.00 94.94 78 ASP A N 1
ATOM 586 C CA . ASP A 1 78 ? -17.770 1.335 8.875 1.00 94.94 78 ASP A CA 1
ATOM 587 C C . ASP A 1 78 ? -18.611 0.888 7.677 1.00 94.94 78 ASP A C 1
ATOM 589 O O . ASP A 1 78 ? -19.474 0.013 7.794 1.00 94.94 78 ASP A O 1
ATOM 593 N N . SER A 1 79 ? -18.342 1.462 6.500 1.00 95.94 79 SER A N 1
ATOM 594 C CA . SER A 1 79 ? -19.079 1.138 5.271 1.00 95.94 79 SER A CA 1
ATOM 595 C C . SER A 1 79 ? -18.501 -0.054 4.509 1.00 95.94 79 SER A C 1
ATOM 597 O O . SER A 1 79 ? -19.195 -0.649 3.682 1.00 95.94 79 SER A O 1
ATOM 599 N N . LEU A 1 80 ? -17.243 -0.415 4.788 1.00 94.56 80 LEU A N 1
ATOM 600 C CA . LEU A 1 80 ? -16.458 -1.418 4.058 1.00 94.56 80 LEU A CA 1
ATOM 601 C C . LEU A 1 80 ? -16.239 -1.061 2.582 1.00 94.56 80 LEU A C 1
ATOM 603 O O . LEU A 1 80 ? -15.938 -1.931 1.763 1.00 94.56 80 LEU A O 1
ATOM 607 N N . THR A 1 81 ? -16.367 0.225 2.253 1.00 97.44 81 THR A N 1
ATOM 608 C CA . THR A 1 81 ? -16.034 0.777 0.940 1.00 97.44 81 THR A CA 1
ATOM 609 C C . THR A 1 81 ? -14.536 0.633 0.702 1.00 97.44 81 THR A C 1
ATOM 611 O O . THR A 1 81 ? -13.726 1.003 1.553 1.00 97.44 81 THR A O 1
ATOM 614 N N . VAL A 1 82 ? -14.169 0.101 -0.466 1.00 98.19 82 VAL A N 1
ATOM 615 C CA . VAL A 1 82 ? -12.773 -0.117 -0.859 1.00 98.19 82 VAL A CA 1
ATOM 616 C C . VAL A 1 82 ? -12.429 0.789 -2.032 1.00 98.19 82 VAL A C 1
ATOM 618 O O . VAL A 1 82 ? -13.093 0.766 -3.072 1.00 98.19 82 VAL A O 1
ATOM 621 N N . GLU A 1 83 ? -11.373 1.573 -1.875 1.00 97.56 83 GLU A N 1
ATOM 622 C CA . GLU A 1 83 ? -10.871 2.520 -2.869 1.00 97.56 83 GLU A CA 1
ATOM 623 C C . GLU A 1 83 ? -9.396 2.237 -3.158 1.00 97.56 83 GLU A C 1
ATOM 625 O O . GLU A 1 83 ? -8.681 1.670 -2.331 1.00 97.56 83 GLU A O 1
ATOM 630 N N . ALA A 1 84 ? -8.935 2.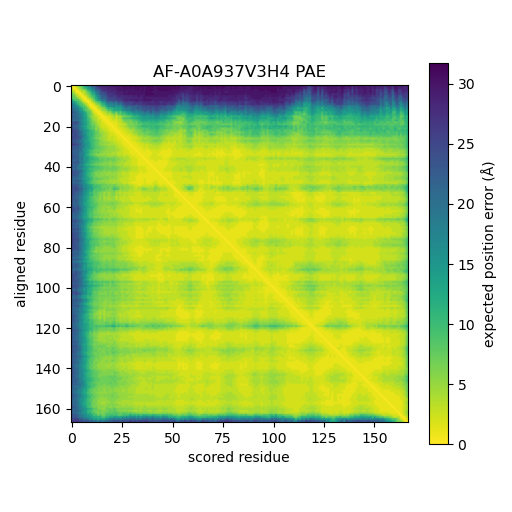624 -4.345 1.00 97.38 84 ALA A N 1
ATOM 631 C CA . ALA A 1 84 ? -7.546 2.464 -4.753 1.00 97.38 84 ALA A CA 1
ATOM 632 C C . ALA A 1 84 ? -6.915 3.819 -5.063 1.00 97.38 84 ALA A C 1
ATOM 634 O O . ALA A 1 84 ? -7.475 4.604 -5.828 1.00 97.38 84 ALA A O 1
ATOM 635 N N . ILE A 1 85 ? -5.705 4.038 -4.556 1.00 96.50 85 ILE A N 1
ATOM 636 C CA . ILE A 1 85 ? -4.786 5.050 -5.066 1.00 96.50 85 ILE A CA 1
ATOM 637 C C . ILE A 1 85 ? -3.774 4.360 -5.974 1.00 96.50 85 ILE A C 1
ATOM 639 O O . ILE A 1 85 ? -3.079 3.418 -5.580 1.00 96.50 85 ILE A O 1
ATOM 643 N N . THR A 1 86 ? -3.703 4.836 -7.212 1.00 96.12 86 THR A N 1
ATOM 644 C CA . THR A 1 86 ? -2.762 4.350 -8.219 1.00 96.12 86 THR A CA 1
ATOM 645 C C . THR A 1 86 ? -1.336 4.723 -7.830 1.00 96.12 86 THR A C 1
ATOM 647 O O . THR A 1 86 ? -1.027 5.898 -7.647 1.00 96.12 86 THR A O 1
ATOM 650 N N . LEU A 1 87 ? -0.449 3.730 -7.745 1.00 96.12 87 LEU A N 1
ATOM 651 C CA . LEU 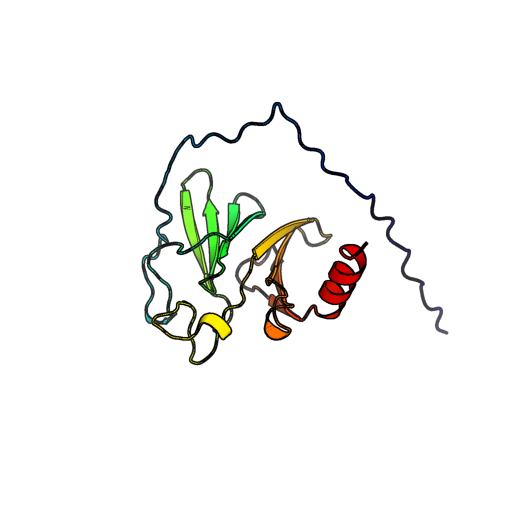A 1 87 ? 0.981 3.963 -7.545 1.00 96.12 87 LEU A CA 1
ATOM 652 C C . LEU A 1 87 ? 1.716 4.006 -8.893 1.00 96.12 87 LEU A C 1
ATOM 654 O O . LEU A 1 87 ? 1.135 3.787 -9.966 1.00 96.12 87 LEU A O 1
ATOM 658 N N . ALA A 1 88 ? 3.017 4.293 -8.847 1.00 92.69 88 ALA A N 1
ATOM 659 C CA . ALA A 1 88 ? 3.875 4.228 -10.023 1.00 92.69 88 ALA A CA 1
ATOM 660 C C . ALA A 1 88 ? 3.776 2.845 -10.691 1.00 92.69 88 ALA A C 1
ATOM 662 O O . ALA A 1 88 ? 3.782 1.811 -10.020 1.00 92.69 88 ALA A O 1
ATOM 663 N N . ALA A 1 89 ? 3.659 2.828 -12.016 1.00 94.44 89 ALA A N 1
ATOM 664 C CA . ALA A 1 89 ? 3.689 1.583 -12.768 1.00 94.44 89 ALA A CA 1
ATOM 665 C C . ALA A 1 89 ? 5.095 0.968 -12.758 1.00 94.44 89 ALA A C 1
ATOM 667 O O . ALA A 1 89 ? 6.094 1.682 -12.658 1.00 94.44 89 ALA A O 1
ATOM 668 N N . GLY A 1 90 ? 5.155 -0.354 -12.891 1.00 91.44 90 GLY A N 1
ATOM 669 C CA . GLY A 1 90 ? 6.373 -1.057 -13.271 1.00 91.44 90 GLY A CA 1
ATOM 670 C C . GLY A 1 90 ? 6.657 -0.922 -14.771 1.00 91.44 90 GLY A C 1
ATOM 671 O O . GLY A 1 90 ? 6.095 -0.075 -15.473 1.00 91.44 90 GLY A O 1
ATOM 672 N N . GLU A 1 91 ? 7.528 -1.792 -15.280 1.00 92.88 91 GLU A N 1
ATOM 673 C CA . GLU A 1 91 ? 7.871 -1.824 -16.704 1.00 92.88 91 GLU A CA 1
ATOM 674 C C . GLU A 1 91 ? 6.627 -2.025 -17.591 1.00 92.88 91 GLU A C 1
ATOM 676 O O . GLU A 1 91 ? 5.660 -2.684 -17.201 1.00 92.88 91 GLU A O 1
ATOM 681 N N . ALA A 1 92 ? 6.648 -1.423 -18.785 1.00 90.50 92 ALA A N 1
ATOM 682 C CA . ALA A 1 92 ? 5.554 -1.450 -19.761 1.00 90.50 92 ALA A CA 1
ATOM 683 C C . ALA A 1 92 ? 4.197 -0.924 -19.239 1.00 90.50 92 ALA A C 1
ATOM 685 O O . ALA A 1 92 ? 3.154 -1.231 -19.811 1.00 90.50 92 ALA A O 1
ATOM 686 N N . GLY A 1 93 ? 4.195 -0.126 -18.165 1.00 94.31 93 GLY A N 1
ATOM 687 C CA . GLY A 1 93 ? 2.967 0.424 -17.585 1.00 94.31 93 GLY A CA 1
ATOM 688 C C . GLY A 1 93 ? 2.190 -0.564 -16.707 1.00 94.31 93 GLY A C 1
ATOM 689 O O . GLY A 1 93 ? 1.087 -0.238 -16.270 1.00 94.31 93 GLY A O 1
ATOM 690 N N . ALA A 1 94 ? 2.755 -1.743 -16.421 1.00 96.69 94 ALA A N 1
ATOM 691 C CA . ALA A 1 94 ? 2.092 -2.773 -15.631 1.00 96.69 94 ALA A CA 1
ATOM 692 C C . ALA A 1 94 ? 1.927 -2.365 -14.160 1.00 96.69 94 ALA A C 1
ATOM 694 O O . ALA A 1 94 ? 2.815 -1.763 -13.550 1.00 96.69 94 ALA A O 1
ATOM 695 N N . ARG A 1 95 ? 0.797 -2.752 -13.571 1.00 97.12 95 ARG A N 1
ATOM 696 C CA . ARG A 1 95 ? 0.503 -2.602 -12.141 1.00 97.12 95 ARG A CA 1
ATOM 697 C C . ARG A 1 95 ? 0.002 -3.873 -11.487 1.00 97.12 95 ARG A C 1
ATOM 699 O O . ARG A 1 95 ? -0.098 -3.880 -10.270 1.00 97.12 95 ARG A O 1
ATOM 706 N N . GLN A 1 96 ? -0.276 -4.926 -12.245 1.00 97.12 96 GLN A N 1
ATOM 707 C CA . GLN A 1 96 ? -0.472 -6.274 -11.725 1.00 97.12 96 GLN A CA 1
ATOM 708 C C . GLN A 1 96 ? 0.731 -7.144 -12.069 1.00 97.12 96 GLN A C 1
ATOM 710 O O . GLN A 1 96 ? 1.214 -7.155 -13.210 1.00 97.12 96 GLN A O 1
ATOM 715 N N . PHE A 1 97 ? 1.188 -7.893 -11.071 1.00 95.88 97 PHE A N 1
ATOM 716 C CA . PHE A 1 97 ? 2.382 -8.710 -11.166 1.00 95.88 97 PHE A CA 1
ATOM 717 C C . PHE A 1 97 ? 2.079 -10.158 -10.809 1.00 95.88 97 PHE A C 1
ATOM 719 O O . PHE A 1 97 ? 1.497 -10.448 -9.765 1.00 95.88 97 PHE A O 1
ATOM 726 N N . ASP A 1 98 ? 2.466 -11.076 -11.688 1.00 94.88 98 ASP A N 1
ATOM 727 C CA . ASP A 1 98 ? 2.256 -12.511 -11.513 1.00 94.88 98 ASP A CA 1
ATOM 728 C C . ASP A 1 98 ? 3.221 -13.322 -12.398 1.00 94.88 98 ASP A C 1
ATOM 730 O O . ASP A 1 98 ? 3.994 -12.768 -13.188 1.00 94.88 98 ASP A O 1
ATOM 734 N N . ASP A 1 99 ? 3.227 -14.645 -12.211 1.00 93.69 99 ASP A N 1
ATOM 735 C CA . ASP A 1 99 ? 4.110 -15.545 -12.963 1.00 93.69 99 ASP A CA 1
ATOM 736 C C . ASP A 1 99 ? 3.693 -15.678 -14.430 1.00 93.69 99 ASP A C 1
ATOM 738 O O . ASP A 1 99 ? 4.558 -15.798 -15.294 1.00 93.69 99 ASP A O 1
ATOM 742 N N . LEU A 1 100 ? 2.391 -15.613 -14.726 1.00 94.44 100 LEU A N 1
ATOM 743 C CA . LEU A 1 100 ? 1.864 -15.762 -16.086 1.00 94.44 100 LEU A CA 1
ATOM 744 C C . LEU A 1 100 ? 2.306 -14.596 -16.977 1.00 94.44 100 LEU A C 1
ATOM 746 O O . LEU A 1 100 ? 2.641 -14.796 -18.142 1.00 94.44 100 LEU A O 1
ATOM 750 N N . ARG A 1 101 ? 2.362 -13.386 -16.415 1.00 94.12 101 ARG A N 1
ATOM 751 C CA . ARG A 1 101 ? 2.895 -12.180 -17.059 1.00 94.12 101 ARG A CA 1
ATOM 752 C C . ARG A 1 101 ? 4.425 -12.136 -17.071 1.00 94.12 101 ARG A C 1
ATOM 754 O O . ARG A 1 101 ? 5.000 -11.296 -17.760 1.00 94.12 101 ARG A O 1
ATOM 761 N N . GLY A 1 102 ? 5.099 -12.977 -16.281 1.00 95.25 102 GLY A N 1
ATOM 762 C CA . GLY A 1 102 ? 6.562 -13.015 -16.185 1.00 95.25 102 GLY A CA 1
ATOM 763 C C . GLY A 1 102 ? 7.190 -11.699 -15.708 1.00 95.25 102 GLY A C 1
ATOM 764 O O . GLY A 1 102 ? 8.343 -11.406 -16.034 1.00 95.25 102 GLY A O 1
ATOM 765 N N . ASN A 1 103 ? 6.442 -10.876 -14.967 1.00 95.88 103 ASN A N 1
ATOM 766 C CA . ASN A 1 103 ? 6.789 -9.481 -14.671 1.00 95.88 103 ASN A CA 1
ATOM 767 C C . ASN A 1 103 ? 7.033 -9.203 -13.172 1.00 95.88 103 ASN A C 1
ATOM 769 O O . ASN A 1 103 ? 7.313 -8.064 -12.804 1.00 95.88 103 ASN A O 1
ATOM 773 N N . LYS A 1 104 ? 7.011 -10.227 -12.301 1.00 93.06 104 LYS A N 1
ATOM 774 C CA . LYS A 1 104 ? 7.205 -10.095 -10.835 1.00 93.06 104 LYS A CA 1
ATOM 775 C C . LYS A 1 104 ? 8.444 -9.308 -10.406 1.00 93.06 104 LYS A C 1
ATOM 777 O O . LYS A 1 104 ? 8.452 -8.699 -9.337 1.00 93.06 104 LYS A O 1
ATOM 782 N N . ARG A 1 105 ? 9.505 -9.316 -11.216 1.00 91.94 105 ARG A N 1
ATOM 783 C CA . ARG A 1 105 ? 10.737 -8.566 -10.930 1.00 91.94 105 ARG A CA 1
ATOM 784 C C . ARG A 1 105 ? 10.540 -7.045 -10.918 1.00 91.94 105 ARG A C 1
ATOM 786 O O . ARG A 1 105 ? 11.405 -6.360 -10.400 1.00 91.94 105 ARG A O 1
ATOM 793 N N . PHE A 1 106 ? 9.429 -6.539 -11.452 1.00 92.00 106 PHE A N 1
ATOM 794 C CA . PHE A 1 106 ? 9.135 -5.107 -11.557 1.00 92.00 106 PHE A CA 1
ATOM 795 C C . PHE A 1 106 ? 8.161 -4.586 -10.493 1.00 92.00 106 PHE A C 1
ATOM 797 O O . PHE A 1 106 ? 7.832 -3.401 -10.507 1.00 92.00 106 PHE A O 1
ATOM 804 N N . LYS A 1 107 ? 7.678 -5.453 -9.593 1.00 92.69 107 LYS A N 1
ATOM 805 C CA . LYS A 1 107 ? 6.767 -5.061 -8.510 1.00 92.69 107 LYS A CA 1
ATOM 806 C C . LYS A 1 107 ? 7.511 -4.304 -7.410 1.00 92.69 107 LYS A C 1
ATOM 808 O O . LYS A 1 107 ? 8.670 -4.625 -7.131 1.00 92.69 107 LYS A O 1
ATOM 813 N N . LEU A 1 108 ? 6.828 -3.349 -6.773 1.00 93.69 108 LEU A N 1
ATOM 814 C CA . LEU A 1 108 ? 7.365 -2.622 -5.613 1.00 93.69 108 LEU A CA 1
ATOM 815 C C . LEU A 1 108 ? 7.593 -3.547 -4.414 1.00 93.69 108 LEU A C 1
ATOM 817 O O . LEU A 1 108 ? 8.532 -3.322 -3.654 1.00 93.69 108 LEU A O 1
ATOM 821 N N . ASP A 1 109 ? 6.778 -4.605 -4.300 1.00 93.44 109 ASP A N 1
ATOM 822 C CA . ASP A 1 109 ? 6.921 -5.653 -3.284 1.00 93.44 109 ASP A CA 1
ATOM 823 C C . ASP A 1 109 ? 6.812 -5.079 -1.864 1.00 93.44 109 ASP A C 1
ATOM 825 O O . ASP A 1 109 ? 7.734 -5.219 -1.067 1.00 93.44 109 ASP A O 1
ATOM 829 N N . LEU A 1 110 ? 5.734 -4.334 -1.585 1.00 95.69 110 LEU A N 1
ATOM 830 C CA . LEU A 1 110 ? 5.517 -3.689 -0.288 1.00 95.69 110 LEU A CA 1
ATOM 831 C C . LEU A 1 110 ? 5.031 -4.721 0.738 1.00 95.69 110 LEU A C 1
ATOM 833 O O . LEU A 1 110 ? 3.960 -5.297 0.570 1.00 95.69 110 LEU A O 1
ATOM 837 N N . GLU A 1 111 ? 5.797 -4.922 1.810 1.00 94.75 111 GLU A N 1
ATOM 838 C CA . GLU A 1 111 ? 5.603 -6.035 2.760 1.00 94.75 111 GLU A CA 1
ATOM 839 C C . GLU A 1 111 ? 5.253 -5.580 4.179 1.00 94.75 111 GLU A C 1
ATOM 841 O O . GLU A 1 111 ? 4.652 -6.319 4.954 1.00 94.75 111 GLU A O 1
ATOM 846 N N . ALA A 1 112 ? 5.623 -4.356 4.542 1.00 95.56 112 ALA A N 1
ATOM 847 C CA . ALA A 1 112 ? 5.368 -3.809 5.867 1.00 95.56 112 ALA A CA 1
ATOM 848 C C . ALA A 1 112 ? 4.875 -2.376 5.750 1.00 95.56 112 ALA A C 1
ATOM 850 O O . ALA A 1 112 ? 5.321 -1.638 4.874 1.00 95.56 112 ALA A O 1
ATOM 851 N N . CYS A 1 113 ? 3.998 -1.951 6.652 1.00 97.94 113 CYS A N 1
ATOM 852 C CA . CYS A 1 113 ? 3.641 -0.548 6.768 1.00 97.94 113 CYS A CA 1
ATOM 853 C C . CYS A 1 113 ? 3.417 -0.116 8.213 1.00 97.94 113 CYS A C 1
ATOM 855 O O . CYS A 1 113 ? 3.172 -0.929 9.101 1.00 97.94 113 CYS A O 1
ATOM 857 N N . THR A 1 114 ? 3.495 1.188 8.433 1.00 97.31 114 THR A N 1
ATOM 858 C CA . THR A 1 114 ? 3.141 1.831 9.692 1.00 97.31 114 THR A CA 1
ATOM 859 C C . THR A 1 114 ? 2.708 3.262 9.423 1.00 97.31 114 THR A C 1
ATOM 861 O O . THR A 1 114 ? 3.091 3.857 8.415 1.00 97.31 114 THR A O 1
ATOM 864 N N . THR A 1 115 ? 1.949 3.829 10.347 1.00 97.75 115 THR A N 1
ATOM 865 C CA . THR A 1 115 ? 1.616 5.250 10.340 1.00 97.75 115 THR A CA 1
ATOM 866 C C . THR A 1 115 ? 2.326 5.914 11.501 1.00 97.75 115 THR A C 1
ATOM 868 O O . THR A 1 115 ? 2.235 5.451 12.638 1.00 97.75 115 THR A O 1
ATOM 871 N N . VAL A 1 116 ? 3.056 6.989 11.214 1.00 95.38 116 VAL A N 1
ATOM 872 C CA . VAL A 1 116 ? 3.777 7.763 12.224 1.00 95.38 116 VAL A CA 1
ATOM 873 C C . VAL A 1 116 ? 3.210 9.179 12.305 1.00 95.38 116 VAL A C 1
ATOM 875 O O . VAL A 1 116 ? 2.972 9.797 11.264 1.00 95.38 116 VAL A O 1
ATOM 878 N N . PRO A 1 117 ? 3.009 9.727 13.515 1.00 94.06 117 PRO A N 1
ATOM 879 C CA . PRO A 1 117 ? 2.608 11.116 13.661 1.00 94.06 117 PRO A CA 1
ATOM 880 C C . PRO A 1 117 ? 3.768 12.039 13.270 1.00 94.06 117 PRO A C 1
ATOM 882 O O . PRO A 1 117 ? 4.923 11.802 13.635 1.00 94.06 117 PRO A O 1
ATOM 885 N N . THR A 1 118 ? 3.467 13.122 12.556 1.00 92.06 118 THR A N 1
ATOM 886 C CA . THR A 1 118 ? 4.437 14.176 12.220 1.00 92.06 118 THR A CA 1
ATOM 887 C C . THR A 1 118 ? 3.857 15.557 12.539 1.00 92.06 118 THR A C 1
ATOM 889 O O . THR A 1 118 ? 2.641 15.685 12.691 1.00 92.06 118 THR A O 1
ATOM 892 N N . PRO A 1 119 ? 4.676 16.627 12.592 1.00 90.44 119 PRO A N 1
ATOM 893 C CA . PRO A 1 119 ? 4.161 17.991 12.742 1.00 90.44 119 PRO A CA 1
ATOM 894 C C . PRO A 1 119 ? 3.147 18.408 11.662 1.00 90.44 119 PRO A C 1
ATOM 896 O O . PRO A 1 119 ? 2.337 19.295 11.908 1.00 90.44 119 PRO A O 1
ATOM 899 N N . ASN A 1 120 ? 3.171 17.760 10.491 1.00 87.88 120 ASN A N 1
ATOM 900 C CA . ASN A 1 120 ? 2.267 18.030 9.368 1.00 87.88 120 ASN A CA 1
ATOM 901 C C . ASN A 1 120 ? 1.061 17.067 9.327 1.00 87.88 120 ASN A C 1
ATOM 903 O O . ASN A 1 120 ? 0.360 16.992 8.318 1.00 87.88 120 ASN A O 1
ATOM 907 N N . GLY A 1 121 ? 0.831 16.308 10.402 1.00 92.94 121 GLY A N 1
ATOM 908 C CA . GLY A 1 121 ? -0.169 15.244 10.479 1.00 92.94 121 GLY A CA 1
ATOM 909 C C . GLY A 1 121 ? 0.420 13.859 10.221 1.00 92.94 121 GLY A C 1
ATOM 910 O O . GLY A 1 121 ? 1.635 13.694 10.081 1.00 92.94 121 GLY A O 1
ATOM 911 N N . ASP A 1 122 ? -0.444 12.854 10.177 1.00 96.75 122 ASP A N 1
ATOM 912 C CA . ASP A 1 122 ? -0.028 11.462 10.036 1.00 96.75 122 ASP A CA 1
ATOM 913 C C . ASP A 1 122 ? 0.644 11.189 8.687 1.00 96.75 122 ASP A C 1
ATOM 915 O O . ASP A 1 122 ? 0.195 11.641 7.629 1.00 96.75 122 ASP A O 1
ATOM 919 N N . LEU A 1 123 ? 1.726 10.417 8.739 1.00 97.56 123 LEU A N 1
ATOM 920 C CA . LEU A 1 123 ? 2.478 9.951 7.586 1.00 97.56 123 LEU A CA 1
ATOM 921 C C . LEU A 1 123 ? 2.429 8.428 7.547 1.00 97.56 123 LEU A C 1
ATOM 923 O O . LEU A 1 123 ? 2.986 7.751 8.414 1.00 97.56 123 LEU A O 1
ATOM 927 N N . PHE A 1 124 ? 1.788 7.890 6.518 1.00 98.44 124 PHE A N 1
ATOM 928 C CA . PHE A 1 124 ? 1.825 6.467 6.228 1.00 98.44 124 PHE A CA 1
ATOM 929 C C . PHE A 1 124 ? 3.123 6.125 5.497 1.00 98.44 124 PHE A C 1
ATOM 931 O O . PHE A 1 124 ? 3.485 6.759 4.501 1.00 98.44 124 PHE A O 1
ATOM 938 N N . LEU A 1 125 ? 3.813 5.108 6.000 1.00 98.44 125 LEU A N 1
ATOM 939 C CA . LEU A 1 125 ? 5.041 4.556 5.453 1.00 98.44 125 LEU A CA 1
ATOM 940 C C . LEU A 1 125 ? 4.798 3.096 5.097 1.00 98.44 125 LEU A C 1
ATOM 942 O O . LEU A 1 125 ? 4.399 2.320 5.963 1.00 98.44 125 LEU A O 1
ATOM 946 N N . ALA A 1 126 ? 5.098 2.702 3.864 1.00 98.25 126 ALA A N 1
ATOM 947 C CA . ALA A 1 126 ? 5.177 1.298 3.489 1.00 98.25 126 ALA A CA 1
ATOM 948 C C . ALA A 1 126 ? 6.535 0.962 2.883 1.00 98.25 126 ALA A C 1
ATOM 950 O O . ALA A 1 126 ? 7.091 1.721 2.095 1.00 98.25 126 ALA A O 1
ATOM 951 N N . PHE A 1 127 ? 7.065 -0.186 3.268 1.00 97.62 127 PHE A N 1
ATOM 952 C CA . PHE A 1 127 ? 8.419 -0.622 2.990 1.00 97.62 127 PHE A CA 1
ATOM 953 C C . PHE A 1 127 ? 8.373 -1.737 1.957 1.00 97.62 127 PHE A C 1
ATOM 955 O O . PHE A 1 127 ? 7.632 -2.709 2.125 1.00 97.62 127 PHE A O 1
ATOM 962 N N . GLY A 1 128 ? 9.172 -1.594 0.901 1.00 96.38 128 GLY A N 1
ATOM 963 C CA . GLY A 1 128 ? 9.488 -2.717 0.031 1.00 96.38 128 GLY A CA 1
ATOM 964 C C . GLY A 1 128 ? 10.169 -3.857 0.801 1.00 96.38 128 GLY A C 1
ATOM 965 O O . GLY A 1 128 ? 10.673 -3.687 1.909 1.00 96.38 128 GLY A O 1
ATOM 966 N N . SER A 1 129 ? 10.217 -5.050 0.223 1.00 94.25 129 SER A N 1
ATOM 967 C CA . SER A 1 129 ? 10.811 -6.209 0.902 1.00 94.25 129 SER A CA 1
ATOM 968 C C . SER A 1 129 ? 12.316 -6.077 1.153 1.00 94.25 129 SER A C 1
ATOM 970 O O . SER A 1 129 ? 12.883 -6.817 1.955 1.00 94.25 129 SER A O 1
ATOM 972 N N . GLY A 1 130 ? 13.001 -5.178 0.435 1.00 94.44 130 GLY A N 1
ATOM 973 C CA . GLY A 1 130 ? 14.457 -5.045 0.497 1.00 94.44 130 GLY A CA 1
ATOM 974 C C . GLY A 1 130 ? 15.225 -6.267 -0.020 1.00 94.44 130 GLY A C 1
ATOM 975 O O . GLY A 1 130 ? 16.440 -6.338 0.159 1.00 94.44 130 GLY A O 1
ATOM 976 N N . SER A 1 131 ? 14.552 -7.223 -0.677 1.00 91.62 131 SER A N 1
ATOM 977 C CA . SER A 1 131 ? 15.176 -8.448 -1.202 1.00 91.62 131 SER A CA 1
ATOM 978 C C . SER A 1 131 ? 16.100 -8.196 -2.402 1.00 91.62 131 SER A C 1
ATOM 980 O O . SER A 1 131 ? 16.881 -9.062 -2.792 1.00 91.62 131 SER A O 1
ATOM 982 N N . MET A 1 132 ? 15.985 -7.017 -3.019 1.00 91.25 132 MET A N 1
ATOM 983 C CA . MET A 1 132 ? 16.791 -6.522 -4.135 1.00 91.25 132 MET A CA 1
ATOM 984 C C . MET A 1 132 ? 16.947 -5.006 -3.988 1.00 91.25 132 MET A C 1
ATOM 986 O O . MET A 1 132 ? 16.050 -4.358 -3.454 1.00 91.25 132 MET A O 1
ATOM 990 N N . ALA A 1 133 ? 18.013 -4.418 -4.540 1.00 91.88 133 ALA A N 1
ATOM 991 C CA . ALA A 1 133 ? 18.269 -2.972 -4.448 1.00 91.88 133 ALA A CA 1
ATOM 992 C C . ALA A 1 133 ? 17.085 -2.105 -4.931 1.00 91.88 133 ALA A C 1
ATOM 994 O O . ALA A 1 133 ? 16.740 -1.100 -4.314 1.00 91.88 133 ALA A O 1
ATOM 995 N N . GLN A 1 134 ? 16.403 -2.536 -5.995 1.00 91.44 134 GLN A N 1
ATOM 996 C CA . GLN A 1 134 ? 15.210 -1.868 -6.532 1.00 91.44 134 GLN A CA 1
ATOM 997 C C . GLN A 1 134 ? 13.987 -1.896 -5.592 1.00 91.44 134 GLN A C 1
ATOM 999 O O . GLN A 1 134 ? 13.078 -1.094 -5.762 1.00 91.44 134 GLN A O 1
ATOM 1004 N N . ARG A 1 135 ? 13.965 -2.800 -4.602 1.00 94.12 135 ARG A N 1
ATOM 1005 C CA . ARG A 1 135 ? 12.903 -2.938 -3.586 1.00 94.12 135 ARG A CA 1
ATOM 1006 C C . ARG A 1 135 ? 13.271 -2.283 -2.258 1.00 94.12 135 ARG A C 1
ATOM 1008 O O . ARG A 1 135 ? 12.497 -2.335 -1.312 1.00 94.12 135 ARG A O 1
ATOM 1015 N N . GLU A 1 136 ? 14.437 -1.649 -2.164 1.00 96.81 136 GLU A N 1
ATOM 1016 C CA . GLU A 1 136 ? 14.827 -0.853 -0.996 1.00 96.81 136 GLU A CA 1
ATOM 1017 C C . GLU A 1 136 ? 14.179 0.534 -1.058 1.00 96.81 136 GLU A C 1
ATOM 1019 O O . GLU A 1 136 ? 14.849 1.568 -1.067 1.00 96.81 136 GLU A O 1
ATOM 1024 N N . GLN A 1 137 ? 12.853 0.549 -1.148 1.00 96.69 137 GLN A N 1
ATOM 1025 C CA . GLN A 1 137 ? 12.052 1.753 -1.295 1.00 96.69 137 GLN A CA 1
ATOM 1026 C C . GLN A 1 137 ? 11.090 1.910 -0.124 1.00 96.69 137 GLN A C 1
ATOM 1028 O O . GLN A 1 137 ? 10.737 0.941 0.555 1.00 96.69 137 GLN A O 1
ATOM 1033 N N . ILE A 1 138 ? 10.687 3.156 0.107 1.00 98.00 138 ILE A N 1
ATOM 1034 C CA . ILE A 1 138 ? 9.630 3.521 1.042 1.00 98.00 138 ILE A CA 1
ATOM 1035 C C . ILE A 1 138 ? 8.586 4.321 0.274 1.00 98.00 138 ILE A C 1
ATOM 1037 O O . ILE A 1 138 ? 8.896 5.367 -0.303 1.00 98.00 138 ILE A O 1
ATOM 1041 N N . LEU A 1 139 ? 7.357 3.817 0.269 1.00 98.00 139 LEU A N 1
ATOM 1042 C CA . LEU A 1 139 ? 6.163 4.553 -0.112 1.00 98.00 139 LEU A CA 1
ATOM 1043 C C . LEU A 1 139 ? 5.763 5.457 1.054 1.00 98.00 139 LEU A C 1
ATOM 1045 O O . LEU A 1 139 ? 5.612 4.989 2.179 1.00 98.00 139 LEU A O 1
ATOM 1049 N N . MET A 1 140 ? 5.582 6.740 0.773 1.00 97.81 140 MET A N 1
ATOM 1050 C CA . MET A 1 140 ? 5.218 7.769 1.737 1.00 97.81 140 MET A CA 1
ATOM 1051 C C . MET A 1 140 ? 3.920 8.438 1.297 1.00 97.81 140 MET A C 1
ATOM 1053 O O . MET A 1 140 ? 3.829 8.918 0.162 1.00 97.81 140 MET A O 1
ATOM 1057 N N . VAL A 1 141 ? 2.938 8.487 2.196 1.00 97.75 141 VAL A N 1
ATOM 1058 C CA . VAL A 1 141 ? 1.618 9.075 1.938 1.00 97.75 141 VAL A CA 1
ATOM 1059 C C . VAL A 1 141 ? 1.221 9.969 3.104 1.00 97.75 141 VAL A C 1
ATOM 1061 O O . VAL A 1 141 ? 1.082 9.501 4.234 1.00 97.75 141 VAL A O 1
ATOM 1064 N N . GLN A 1 142 ? 1.056 11.262 2.833 1.00 96.38 142 GLN A N 1
ATOM 1065 C CA . GLN A 1 142 ? 0.617 12.223 3.838 1.00 96.38 142 GLN A CA 1
ATOM 1066 C C . GLN A 1 142 ? -0.901 12.123 4.003 1.00 96.38 142 GLN A C 1
ATOM 1068 O O . GLN A 1 142 ? -1.624 12.160 3.012 1.00 96.38 142 GLN A O 1
ATOM 1073 N N . ALA A 1 143 ? -1.405 12.065 5.237 1.00 95.06 143 ALA A N 1
ATOM 1074 C CA . ALA A 1 143 ? -2.849 11.999 5.485 1.00 95.06 143 ALA A CA 1
ATOM 1075 C C . ALA A 1 143 ? -3.625 13.187 4.887 1.00 95.06 143 ALA A C 1
ATOM 1077 O O . ALA A 1 143 ? -4.771 13.033 4.477 1.00 95.06 143 ALA A O 1
ATOM 1078 N N . SER A 1 144 ? -3.001 14.368 4.814 1.00 94.00 144 SER A N 1
ATOM 1079 C CA . SER A 1 144 ? -3.604 15.567 4.219 1.00 94.00 144 SER A CA 1
ATOM 1080 C C . SER A 1 144 ? -3.660 15.540 2.690 1.00 94.00 144 SER A C 1
ATOM 1082 O O . SER A 1 144 ? -4.396 16.328 2.106 1.00 94.00 144 SER A O 1
ATOM 1084 N N . ASP A 1 145 ? -2.868 14.682 2.042 1.00 94.88 145 ASP A N 1
ATOM 1085 C CA . ASP A 1 145 ? -2.886 14.487 0.592 1.00 94.88 145 ASP A CA 1
ATOM 1086 C C . ASP A 1 145 ? -2.586 13.018 0.244 1.00 94.88 145 ASP A C 1
ATOM 1088 O O . ASP A 1 145 ? -1.489 12.668 -0.204 1.00 94.88 145 ASP A O 1
ATOM 1092 N N . PRO A 1 146 ? -3.562 12.120 0.463 1.00 93.00 146 PRO A N 1
ATOM 1093 C CA . PRO A 1 146 ? -3.368 10.697 0.227 1.00 93.00 146 PRO A CA 1
ATOM 1094 C C . PRO A 1 146 ? -3.279 10.344 -1.266 1.00 93.00 146 PRO A C 1
ATOM 1096 O O . PRO A 1 146 ? -2.939 9.215 -1.617 1.00 93.00 146 PRO A O 1
ATOM 1099 N N . THR A 1 147 ? -3.592 11.296 -2.152 1.00 93.50 147 THR A N 1
ATOM 1100 C CA . THR A 1 147 ? -3.658 11.092 -3.604 1.00 93.50 147 THR A CA 1
ATOM 1101 C C . THR A 1 147 ? -2.325 11.301 -4.315 1.00 93.50 147 THR A C 1
ATOM 1103 O O . THR A 1 147 ? -2.201 10.935 -5.484 1.00 93.50 147 THR A O 1
ATOM 1106 N N . THR A 1 148 ? -1.315 11.829 -3.617 1.00 94.69 148 THR A N 1
ATOM 1107 C CA . THR A 1 148 ? 0.025 12.098 -4.161 1.00 94.69 148 THR A CA 1
ATOM 1108 C C . THR A 1 148 ? 1.113 11.270 -3.457 1.00 94.69 148 THR A C 1
ATOM 1110 O O . THR A 1 148 ? 2.062 11.804 -2.875 1.00 94.69 148 THR A O 1
ATOM 1113 N N . PRO A 1 149 ? 1.030 9.926 -3.510 1.00 96.12 149 PRO A N 1
ATOM 1114 C CA . PRO A 1 149 ? 2.042 9.067 -2.916 1.00 96.12 149 PRO A CA 1
ATOM 1115 C C . PRO A 1 149 ? 3.425 9.345 -3.507 1.00 96.12 149 PRO A C 1
ATOM 1117 O O . PRO A 1 149 ? 3.586 9.512 -4.718 1.00 96.12 149 PRO A O 1
ATOM 1120 N N . THR A 1 150 ? 4.452 9.309 -2.661 1.00 96.19 150 THR A N 1
ATOM 1121 C CA . THR A 1 150 ? 5.842 9.431 -3.109 1.00 96.19 150 THR A CA 1
ATOM 1122 C C . THR A 1 150 ? 6.631 8.175 -2.781 1.00 96.19 150 THR A C 1
ATOM 1124 O O . THR A 1 150 ? 6.478 7.592 -1.714 1.00 96.19 150 THR A O 1
ATOM 1127 N N . LEU A 1 151 ? 7.492 7.752 -3.703 1.00 95.94 151 LEU A N 1
ATOM 1128 C CA . LEU A 1 151 ? 8.454 6.678 -3.472 1.00 95.94 151 LEU A CA 1
ATOM 1129 C C . LEU A 1 151 ? 9.836 7.280 -3.246 1.00 95.94 151 LEU A C 1
ATOM 1131 O O . LEU A 1 151 ? 10.279 8.156 -3.995 1.00 95.94 151 LEU A O 1
ATOM 1135 N N . LYS A 1 152 ? 10.528 6.804 -2.213 1.00 96.94 152 LYS A N 1
ATOM 1136 C CA . LYS A 1 152 ? 11.901 7.199 -1.898 1.00 96.94 152 LYS A CA 1
ATOM 1137 C C . LYS A 1 152 ? 12.802 5.978 -1.853 1.00 96.94 152 LYS A C 1
ATOM 1139 O O . LYS A 1 152 ? 12.488 5.002 -1.178 1.00 96.94 152 LYS A O 1
ATOM 1144 N N . GLN A 1 153 ? 13.943 6.060 -2.536 1.00 97.25 153 GLN A N 1
ATOM 1145 C CA . GLN A 1 153 ? 15.019 5.091 -2.361 1.00 97.25 153 GLN A CA 1
ATOM 1146 C C . GLN A 1 153 ? 15.570 5.216 -0.939 1.00 97.25 153 GLN A C 1
ATOM 1148 O O . GLN A 1 153 ? 15.877 6.316 -0.480 1.00 97.25 153 GLN A O 1
ATOM 1153 N N . ALA A 1 154 ? 15.705 4.090 -0.252 1.00 97.44 154 ALA A N 1
ATOM 1154 C CA . ALA A 1 154 ? 16.032 4.033 1.166 1.00 97.44 154 ALA A CA 1
ATOM 1155 C C . ALA A 1 154 ? 17.174 3.054 1.470 1.00 97.44 154 ALA A C 1
ATOM 1157 O O . ALA A 1 154 ? 17.278 2.561 2.589 1.00 97.44 154 ALA A O 1
ATOM 1158 N N . SER A 1 155 ? 18.064 2.789 0.509 1.00 97.12 155 SER A N 1
ATOM 1159 C CA . SER A 1 155 ? 19.155 1.810 0.646 1.00 97.12 155 SER A CA 1
ATOM 1160 C C . SER A 1 155 ? 19.986 1.954 1.925 1.00 97.12 155 SER A C 1
ATOM 1162 O O . SER A 1 155 ? 20.341 0.954 2.544 1.00 97.12 155 SER A O 1
ATOM 1164 N N . ALA A 1 156 ? 20.241 3.187 2.378 1.00 96.31 156 ALA A N 1
ATOM 1165 C CA . ALA A 1 156 ? 20.940 3.433 3.640 1.00 96.31 156 ALA A CA 1
ATOM 1166 C C . ALA A 1 156 ? 20.160 2.914 4.863 1.00 96.31 156 ALA A C 1
ATOM 1168 O O . ALA A 1 156 ? 20.758 2.314 5.752 1.00 96.31 156 ALA A O 1
ATOM 1169 N N . LEU A 1 157 ? 18.833 3.085 4.896 1.00 94.88 157 LEU A N 1
ATOM 1170 C CA . LEU A 1 157 ? 17.991 2.550 5.967 1.00 94.88 157 LEU A CA 1
ATOM 1171 C C . LEU A 1 157 ? 18.006 1.019 5.963 1.00 94.88 157 LEU A C 1
ATOM 1173 O O . LEU A 1 157 ? 18.236 0.413 7.004 1.00 94.88 157 LEU A O 1
ATOM 1177 N N . TYR A 1 158 ? 17.815 0.388 4.801 1.00 96.06 158 TYR A N 1
ATOM 1178 C CA . TYR A 1 158 ? 17.847 -1.076 4.698 1.00 96.06 158 TYR A CA 1
ATOM 1179 C C . TYR A 1 158 ? 19.209 -1.648 5.112 1.00 96.06 158 TYR A C 1
ATOM 1181 O O . TYR A 1 158 ? 19.266 -2.679 5.781 1.00 96.06 158 TYR A O 1
ATOM 1189 N N . ALA A 1 159 ? 20.310 -0.963 4.782 1.00 95.19 159 ALA A N 1
ATOM 1190 C CA . ALA A 1 159 ? 21.640 -1.343 5.248 1.00 95.19 159 ALA A CA 1
ATOM 1191 C C . ALA A 1 159 ? 21.752 -1.307 6.783 1.00 95.19 159 ALA A C 1
ATOM 1193 O O . ALA A 1 159 ? 22.269 -2.256 7.370 1.00 95.19 159 ALA A O 1
ATOM 1194 N N . GLN A 1 160 ? 21.218 -0.267 7.433 1.00 94.06 160 GLN A N 1
ATOM 1195 C CA . GLN A 1 160 ? 21.194 -0.169 8.898 1.00 94.06 160 GLN A CA 1
ATOM 1196 C C . GLN A 1 160 ? 20.304 -1.245 9.541 1.00 94.06 160 GLN A C 1
ATOM 1198 O O . GLN A 1 160 ? 20.713 -1.873 10.515 1.00 94.06 160 GLN A O 1
ATOM 1203 N N . LEU A 1 161 ? 19.127 -1.527 8.972 1.00 90.62 161 LEU A N 1
ATOM 1204 C CA . LEU A 1 161 ? 18.235 -2.586 9.465 1.00 90.62 161 LEU A CA 1
ATOM 1205 C C . LEU A 1 161 ? 18.899 -3.970 9.409 1.00 90.62 161 LEU A C 1
ATOM 1207 O O . LEU A 1 161 ? 18.802 -4.743 10.363 1.00 90.62 161 LEU A O 1
ATOM 1211 N N . ARG A 1 162 ? 19.623 -4.277 8.326 1.00 91.75 162 ARG A N 1
ATOM 1212 C CA . ARG A 1 162 ? 20.401 -5.523 8.213 1.00 91.75 162 ARG A CA 1
ATOM 1213 C C . ARG A 1 162 ? 21.519 -5.599 9.247 1.00 91.75 162 ARG A C 1
ATOM 1215 O O . ARG A 1 162 ? 21.701 -6.647 9.860 1.00 91.75 162 ARG A O 1
ATOM 1222 N N . ALA A 1 163 ? 22.234 -4.497 9.471 1.00 91.38 163 ALA A N 1
ATOM 1223 C CA . ALA A 1 163 ? 23.276 -4.440 10.493 1.00 91.38 163 ALA A CA 1
ATOM 1224 C C . ALA A 1 163 ? 22.716 -4.682 11.907 1.00 91.38 163 ALA A C 1
ATOM 1226 O O . ALA A 1 163 ? 23.363 -5.343 12.709 1.00 91.38 163 ALA A O 1
ATOM 1227 N N . TYR A 1 164 ? 21.500 -4.204 12.193 1.00 84.69 164 TYR A N 1
ATOM 1228 C CA . TYR A 1 164 ? 20.852 -4.364 13.498 1.00 84.69 164 TYR A CA 1
ATOM 1229 C C . TYR A 1 164 ? 20.270 -5.767 13.740 1.00 84.69 164 TYR A C 1
ATOM 1231 O O . TYR A 1 164 ? 20.191 -6.215 14.877 1.00 84.69 164 TYR A O 1
ATOM 1239 N N . THR A 1 165 ? 19.848 -6.460 12.679 1.00 75.06 165 THR A N 1
ATOM 1240 C CA . THR A 1 165 ? 19.201 -7.789 12.751 1.00 75.06 165 THR A CA 1
ATOM 1241 C C . THR A 1 165 ? 20.168 -8.962 12.603 1.00 75.06 165 THR A C 1
ATOM 1243 O O . THR A 1 165 ? 19.774 -10.101 12.833 1.00 75.06 165 THR A O 1
ATOM 1246 N N . SER A 1 166 ? 21.422 -8.698 12.229 1.00 65.94 166 SER A N 1
ATOM 1247 C CA . SER A 1 166 ? 22.492 -9.707 12.154 1.00 65.94 166 SER A CA 1
ATOM 1248 C C . SER A 1 166 ? 23.239 -9.898 13.488 1.00 65.94 166 SER A C 1
ATOM 1250 O O . SER A 1 166 ? 24.297 -10.528 13.502 1.00 65.94 166 SER A O 1
ATOM 1252 N N . LEU A 1 167 ? 22.715 -9.319 14.575 1.00 45.47 167 LEU A N 1
ATOM 1253 C CA . LEU A 1 167 ? 23.170 -9.478 15.962 1.00 45.47 167 LEU A CA 1
ATOM 1254 C C . LEU A 1 167 ? 22.415 -10.625 16.642 1.00 45.47 167 LEU A C 1
ATOM 1256 O O . LEU A 1 167 ? 23.068 -11.362 17.413 1.00 45.47 167 LEU A O 1
#